Protein AF-A0A0B1SRF1-F1 (afdb_monomer)

Mean predicted aligned error: 5.4 Å

Structure (mmCIF, N/CA/C/O backbone):
data_AF-A0A0B1SRF1-F1
#
_entry.id   AF-A0A0B1SRF1-F1
#
loop_
_atom_site.group_PDB
_atom_site.id
_atom_site.type_symbol
_atom_site.label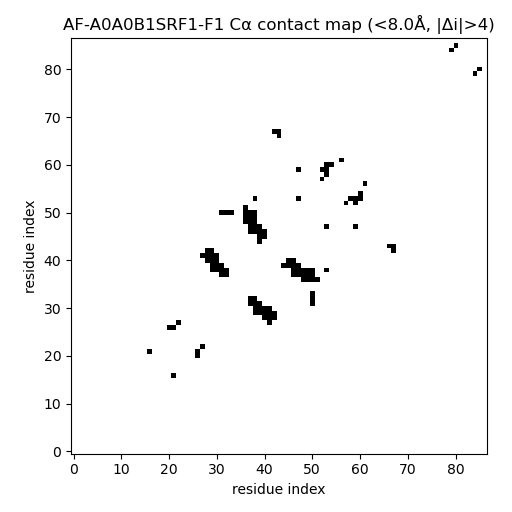_atom_id
_atom_site.label_alt_id
_atom_site.label_comp_id
_atom_site.label_asym_id
_atom_site.label_entity_id
_atom_site.label_seq_id
_atom_site.pdbx_PDB_ins_code
_atom_site.Cartn_x
_atom_site.Cartn_y
_atom_site.Cartn_z
_atom_site.occupancy
_atom_site.B_iso_or_equiv
_atom_site.auth_seq_id
_atom_site.auth_comp_id
_atom_site.auth_asym_id
_atom_site.auth_atom_id
_atom_site.pdbx_PDB_model_num
ATOM 1 N N . MET A 1 1 ? -38.666 -4.446 15.263 1.00 71.19 1 MET A N 1
ATOM 2 C CA . MET A 1 1 ? -37.965 -4.720 13.990 1.00 71.19 1 MET A CA 1
ATOM 3 C C . MET A 1 1 ? -37.112 -3.525 13.573 1.00 71.19 1 MET A C 1
ATOM 5 O O . MET A 1 1 ? -35.913 -3.711 13.449 1.00 71.19 1 MET A O 1
ATOM 9 N N . GLN A 1 2 ? -37.680 -2.313 13.509 1.00 85.62 2 GLN A N 1
ATOM 10 C CA . GLN A 1 2 ? -36.979 -1.066 13.150 1.00 85.62 2 GLN A CA 1
ATOM 11 C C . GLN A 1 2 ? -35.672 -0.807 13.928 1.00 85.62 2 GLN A C 1
ATOM 13 O O . GLN A 1 2 ? -34.619 -0.724 13.318 1.00 85.62 2 GLN A O 1
ATOM 18 N N . ARG A 1 3 ? -35.698 -0.854 15.270 1.00 89.62 3 ARG A N 1
ATOM 19 C CA . ARG A 1 3 ? -34.496 -0.652 16.109 1.00 89.62 3 ARG A CA 1
ATOM 20 C C . ARG A 1 3 ? -33.287 -1.529 15.747 1.00 89.62 3 ARG A C 1
ATOM 22 O O . ARG A 1 3 ? -32.165 -1.057 15.816 1.00 89.62 3 ARG A O 1
ATOM 29 N N . LYS A 1 4 ? -33.506 -2.795 15.367 1.00 87.88 4 LYS A N 1
ATOM 30 C CA . LYS A 1 4 ? -32.406 -3.700 14.980 1.00 87.88 4 LYS A CA 1
ATOM 31 C C . LYS A 1 4 ? -31.813 -3.324 13.621 1.00 87.88 4 LYS A C 1
ATOM 33 O O . LYS A 1 4 ? -30.630 -3.534 13.399 1.00 87.88 4 LYS A O 1
ATOM 38 N N . VAL A 1 5 ? -32.636 -2.804 12.710 1.00 90.94 5 VAL A N 1
ATOM 39 C CA . VAL A 1 5 ? -32.176 -2.312 11.404 1.00 90.94 5 VAL A CA 1
ATOM 40 C C . VAL A 1 5 ? -31.342 -1.048 11.597 1.00 90.94 5 VAL A C 1
ATOM 42 O O . VAL A 1 5 ? -30.262 -0.944 11.019 1.00 90.94 5 VAL A O 1
ATOM 45 N N . ASP A 1 6 ? -31.805 -0.142 12.458 1.00 92.50 6 ASP A N 1
ATOM 46 C CA . ASP A 1 6 ? -31.101 1.103 12.771 1.00 92.50 6 ASP A CA 1
ATOM 47 C C . ASP A 1 6 ? -29.745 0.813 13.439 1.00 92.50 6 ASP A C 1
ATOM 49 O O . ASP A 1 6 ? -28.721 1.309 12.982 1.00 92.50 6 ASP A O 1
ATOM 53 N N . GLU A 1 7 ? -29.702 -0.094 14.421 1.00 94.12 7 GLU A N 1
ATOM 54 C CA . GLU A 1 7 ? -28.466 -0.511 15.106 1.00 94.12 7 GLU A CA 1
ATOM 55 C C . GLU A 1 7 ? -27.431 -1.130 14.145 1.00 94.12 7 GLU A C 1
ATOM 57 O O . GLU A 1 7 ? -26.241 -0.806 14.187 1.00 94.12 7 GLU A O 1
ATOM 62 N N . VAL A 1 8 ? -27.874 -1.996 13.225 1.00 93.19 8 VAL A N 1
ATOM 63 C CA . VAL A 1 8 ? -26.994 -2.58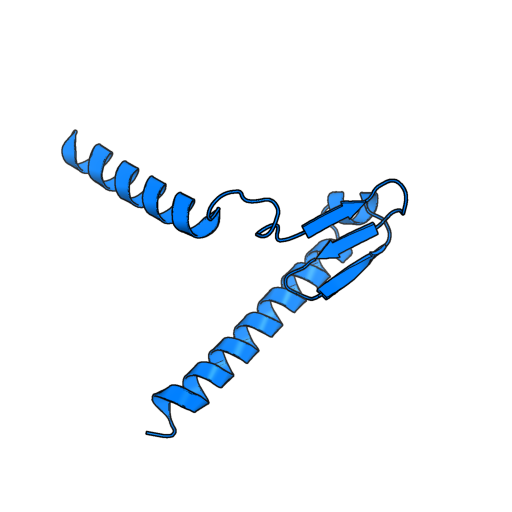3 12.199 1.00 93.19 8 VAL A CA 1
ATOM 64 C C . VAL A 1 8 ? -26.482 -1.509 11.235 1.00 93.19 8 VAL A C 1
ATOM 66 O O . VAL A 1 8 ? -25.302 -1.515 10.877 1.00 93.19 8 VAL A O 1
ATOM 69 N N . SER A 1 9 ? -27.346 -0.576 10.832 1.00 93.19 9 SER A N 1
ATOM 70 C CA . SER A 1 9 ? -26.995 0.537 9.943 1.00 93.19 9 SER A CA 1
ATOM 71 C C . SER A 1 9 ? -25.981 1.491 10.581 1.00 93.19 9 SER A C 1
ATOM 73 O O . SER A 1 9 ? -25.004 1.891 9.939 1.00 93.19 9 SER A O 1
ATOM 75 N N . GLU A 1 10 ? -26.169 1.825 11.858 1.00 94.44 10 GLU A N 1
ATOM 76 C CA . GLU A 1 10 ? -25.256 2.669 12.628 1.00 94.44 10 GLU A CA 1
ATOM 77 C C . GLU A 1 10 ? -23.879 2.020 12.753 1.00 94.44 10 GLU A C 1
ATOM 79 O O . GLU A 1 10 ? -22.866 2.656 12.443 1.00 94.44 10 GLU A O 1
ATOM 84 N N . LYS A 1 11 ? -23.834 0.730 13.113 1.00 93.62 11 LYS A N 1
ATOM 85 C CA . LYS A 1 11 ? -22.581 -0.025 13.199 1.00 93.62 11 LYS A CA 1
ATOM 86 C C . LYS A 1 11 ? -21.857 -0.067 11.855 1.00 93.62 11 LYS A C 1
ATOM 88 O O . LYS A 1 11 ? -20.684 0.289 11.782 1.00 93.62 11 LYS A O 1
ATOM 93 N N . PHE A 1 12 ? -22.568 -0.405 10.779 1.00 93.44 12 PHE A N 1
ATOM 94 C CA . PHE A 1 12 ? -22.002 -0.423 9.430 1.00 93.44 12 PHE A CA 1
ATOM 95 C C . PHE A 1 12 ? -21.449 0.948 9.018 1.00 93.44 12 PHE A C 1
ATOM 97 O O . PHE A 1 12 ? -20.363 1.051 8.446 1.00 93.44 12 PHE A O 1
ATOM 104 N N . THR A 1 13 ? -22.178 2.021 9.328 1.00 92.88 13 THR A N 1
ATOM 105 C CA . THR A 1 13 ? -21.762 3.389 9.003 1.00 92.88 13 THR A CA 1
ATOM 106 C C . THR A 1 13 ? -20.513 3.798 9.779 1.00 92.88 13 THR A C 1
ATOM 108 O O . THR A 1 13 ? -19.616 4.416 9.197 1.00 92.88 13 THR A O 1
ATOM 111 N N . SER A 1 14 ? -20.434 3.433 11.060 1.00 93.75 14 SER A N 1
ATOM 112 C CA . SER A 1 14 ? -19.263 3.665 11.909 1.00 93.75 14 SER A CA 1
ATOM 113 C C . SER A 1 14 ? -18.037 2.912 11.389 1.00 93.75 14 SER A C 1
ATOM 115 O O . SER A 1 14 ? -17.005 3.531 11.116 1.00 93.75 14 SER A O 1
ATOM 117 N N . ASP A 1 15 ? -18.175 1.610 11.131 1.00 94.75 15 ASP A N 1
ATOM 118 C CA . ASP A 1 15 ? -17.096 0.762 10.615 1.00 94.75 15 ASP A CA 1
ATOM 119 C C . ASP A 1 15 ? -16.592 1.277 9.261 1.00 94.75 15 ASP A C 1
ATOM 121 O O . ASP A 1 15 ? -15.387 1.421 9.039 1.00 94.75 15 ASP A O 1
ATOM 125 N N . ARG A 1 16 ? -17.510 1.660 8.365 1.00 92.75 16 ARG A N 1
ATOM 126 C CA . ARG A 1 16 ? -17.156 2.259 7.072 1.00 92.75 16 ARG A CA 1
ATOM 127 C C . ARG A 1 16 ? -16.414 3.582 7.245 1.00 92.75 16 ARG A C 1
ATOM 129 O O . ARG A 1 16 ? -15.489 3.862 6.485 1.00 92.75 16 ARG A O 1
ATOM 136 N N . LYS A 1 17 ? -16.819 4.422 8.202 1.00 92.62 17 LYS A N 1
ATOM 137 C CA . LYS A 1 17 ? -16.147 5.700 8.480 1.00 92.62 17 LYS A CA 1
ATOM 138 C C . LYS A 1 17 ? -14.719 5.468 8.978 1.00 92.62 17 LYS A C 1
ATOM 140 O O . LYS A 1 17 ? -13.820 6.165 8.521 1.00 92.62 17 LYS A O 1
ATOM 145 N N . LEU A 1 18 ? -14.509 4.470 9.836 1.00 91.50 18 LEU A N 1
ATOM 146 C CA . LEU A 1 18 ? -13.178 4.079 10.309 1.00 91.50 18 LEU A CA 1
ATOM 147 C C . LEU A 1 18 ? -12.295 3.547 9.171 1.00 91.50 18 LEU A C 1
ATOM 149 O O . LEU A 1 18 ? -11.132 3.922 9.081 1.00 91.50 18 LEU A O 1
ATOM 153 N N . GLN A 1 19 ? -12.845 2.723 8.275 1.00 90.12 19 GLN A N 1
ATOM 154 C CA . GLN A 1 19 ? -12.089 2.147 7.155 1.00 90.12 19 GLN A CA 1
ATOM 155 C C . GLN A 1 19 ? -11.726 3.169 6.071 1.00 90.12 19 GLN A C 1
ATOM 157 O O . GLN A 1 19 ? -10.644 3.106 5.493 1.00 90.12 19 GLN A O 1
ATOM 162 N N . VAL A 1 20 ? -12.645 4.084 5.751 1.00 91.12 20 VAL A N 1
ATOM 163 C CA . VAL A 1 20 ? -12.468 5.063 4.665 1.00 91.12 20 VAL A CA 1
ATOM 164 C C . VAL A 1 20 ? -11.733 6.322 5.142 1.00 91.12 20 VAL A C 1
ATOM 166 O O . VAL A 1 20 ? -11.155 7.035 4.321 1.00 91.12 20 VAL A O 1
ATOM 169 N N . GLY A 1 21 ? -11.761 6.610 6.445 1.00 91.19 21 GLY A N 1
ATOM 170 C CA . GLY A 1 21 ? -11.181 7.823 7.012 1.00 91.19 21 GLY A CA 1
ATOM 171 C C . GLY A 1 21 ? -11.939 9.087 6.597 1.00 91.19 21 GLY A C 1
ATOM 172 O O . GLY A 1 21 ? -13.161 9.081 6.398 1.00 91.19 21 GLY A O 1
ATOM 173 N N . SER A 1 22 ? -11.212 10.195 6.452 1.00 91.12 22 SER A N 1
ATOM 174 C CA . SER A 1 22 ? -11.771 11.510 6.109 1.00 91.12 22 SER A CA 1
ATOM 175 C C . SER A 1 22 ? -11.998 11.711 4.607 1.00 91.12 22 SER A C 1
ATOM 177 O O . SER A 1 22 ? -12.542 12.737 4.196 1.00 91.12 22 SER A O 1
ATOM 179 N N . LYS A 1 23 ? -11.595 10.739 3.773 1.00 88.69 23 LYS A N 1
ATOM 180 C CA . LYS A 1 23 ? -11.503 10.856 2.304 1.00 88.69 23 LYS A CA 1
ATOM 181 C C . LYS A 1 23 ? -10.548 11.961 1.829 1.00 88.69 23 LYS A C 1
ATOM 183 O O . LYS A 1 23 ? -10.593 12.347 0.659 1.00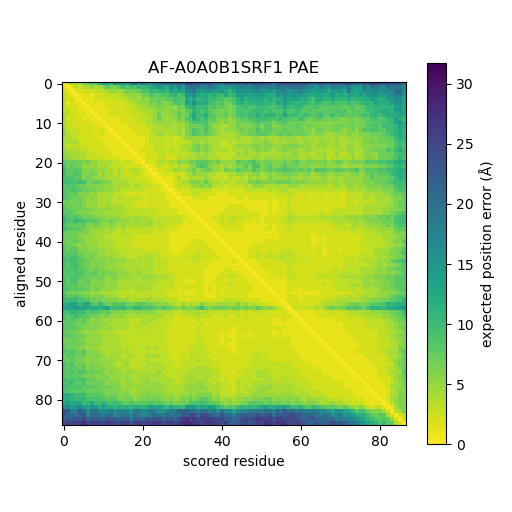 88.69 23 LYS A O 1
ATOM 188 N N . ALA A 1 24 ? -9.674 12.472 2.695 1.00 91.31 24 ALA A N 1
ATOM 189 C CA . ALA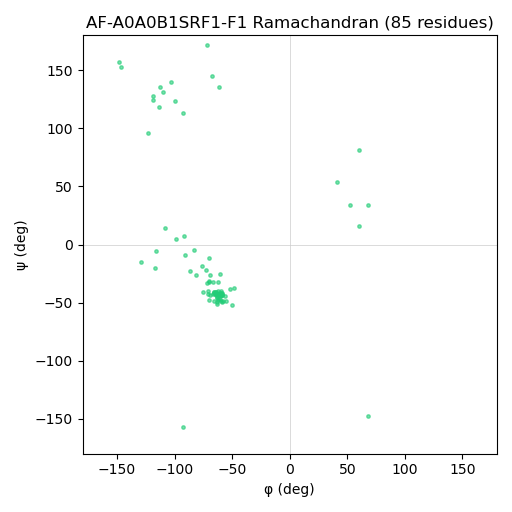 A 1 24 ? -8.664 13.438 2.292 1.00 91.31 24 ALA A CA 1
ATOM 190 C C . ALA A 1 24 ? -7.629 12.795 1.355 1.00 91.31 24 ALA A C 1
ATOM 192 O O . ALA A 1 24 ? -7.216 11.650 1.529 1.00 91.31 24 ALA A O 1
ATOM 193 N N . ARG A 1 25 ? -7.127 13.568 0.383 1.00 89.06 25 ARG A N 1
ATOM 194 C CA . ARG A 1 25 ? -6.087 13.105 -0.558 1.00 89.06 25 ARG A CA 1
ATOM 195 C C . ARG A 1 25 ? -4.786 12.691 0.143 1.00 89.06 25 ARG A C 1
ATOM 197 O O . ARG A 1 25 ? -4.036 11.889 -0.411 1.00 89.06 25 ARG A O 1
ATOM 204 N N . ALA A 1 26 ? -4.521 13.244 1.326 1.00 89.88 26 ALA A N 1
ATOM 205 C CA . ALA A 1 26 ? -3.365 12.901 2.150 1.00 89.88 26 ALA A CA 1
ATOM 206 C C . ALA A 1 26 ? -3.452 11.481 2.742 1.00 89.88 26 ALA A C 1
ATOM 208 O O . ALA A 1 26 ? -2.420 10.863 2.961 1.00 89.88 26 ALA A O 1
ATOM 209 N N . GLU A 1 27 ? -4.660 10.939 2.926 1.00 92.00 27 GLU A N 1
ATOM 210 C CA . GLU A 1 27 ? -4.905 9.615 3.525 1.00 92.00 27 GLU A CA 1
ATOM 211 C C . GLU A 1 27 ? -4.975 8.485 2.482 1.00 92.00 27 GLU A C 1
ATOM 213 O O . GLU A 1 27 ? -5.338 7.349 2.787 1.00 92.00 27 GLU A O 1
ATOM 218 N N . LYS A 1 28 ? -4.661 8.775 1.213 1.00 93.06 28 LYS A N 1
ATOM 219 C CA . LYS A 1 28 ? -4.709 7.769 0.146 1.00 93.06 28 LYS A CA 1
ATOM 220 C C . LYS A 1 28 ? -3.736 6.620 0.436 1.00 93.06 28 LYS A C 1
ATOM 222 O O . LYS A 1 28 ? -2.561 6.828 0.722 1.00 93.06 28 LYS A O 1
ATOM 227 N N . ILE A 1 29 ? -4.200 5.391 0.233 1.00 95.00 29 ILE A N 1
ATOM 228 C CA . ILE A 1 29 ? -3.357 4.200 0.404 1.00 95.00 29 ILE A CA 1
ATOM 229 C C . ILE A 1 29 ? -2.474 3.911 -0.817 1.00 95.00 29 ILE A C 1
ATOM 231 O O . ILE A 1 29 ? -1.418 3.299 -0.680 1.00 95.00 29 ILE A O 1
ATOM 235 N N . ARG A 1 30 ? -2.887 4.340 -2.020 1.00 95.94 30 ARG A N 1
ATOM 236 C CA . ARG A 1 30 ? -2.180 4.078 -3.286 1.00 95.94 30 ARG A CA 1
ATOM 237 C C . ARG A 1 30 ? -2.330 5.229 -4.283 1.00 95.94 30 ARG A C 1
ATOM 239 O O . ARG A 1 30 ? -3.334 5.939 -4.271 1.00 95.94 30 ARG A O 1
ATOM 246 N N . THR A 1 31 ? -1.351 5.383 -5.171 1.00 97.06 31 THR A N 1
ATOM 247 C CA . THR A 1 31 ? -1.443 6.198 -6.395 1.00 97.06 31 THR A CA 1
ATOM 248 C C . THR A 1 31 ? -1.247 5.289 -7.610 1.00 97.06 31 THR A C 1
ATOM 250 O O . THR A 1 31 ? -0.230 4.608 -7.683 1.00 97.06 31 THR A O 1
ATOM 253 N N . TYR A 1 32 ? -2.159 5.329 -8.582 1.00 97.12 32 TYR A N 1
ATOM 254 C CA . TYR A 1 32 ? -1.997 4.685 -9.892 1.00 97.12 32 TYR A CA 1
ATOM 255 C C . TYR A 1 32 ? -1.564 5.747 -10.909 1.00 97.12 32 TYR A C 1
ATOM 257 O O . TYR A 1 32 ? -2.232 6.772 -11.044 1.00 97.12 32 TYR A O 1
ATOM 265 N N . ASN A 1 33 ? -0.434 5.546 -11.580 1.00 97.38 33 ASN A N 1
ATOM 266 C CA . ASN A 1 33 ? 0.143 6.500 -12.522 1.00 97.38 33 ASN A CA 1
ATOM 267 C C . ASN A 1 33 ? 0.327 5.835 -13.890 1.00 97.38 33 ASN A C 1
ATOM 269 O O . ASN A 1 33 ? 1.337 5.184 -14.134 1.00 97.38 33 ASN A O 1
ATOM 273 N N . PHE A 1 34 ? -0.644 6.038 -14.780 1.00 97.00 34 PHE A N 1
ATOM 274 C CA . PHE A 1 34 ? -0.645 5.465 -16.130 1.00 97.00 34 PHE A CA 1
ATOM 275 C C . PHE A 1 34 ? 0.408 6.090 -17.054 1.00 97.00 34 PHE A C 1
ATOM 277 O O . PHE A 1 34 ? 0.954 5.402 -17.903 1.00 97.00 34 PHE A O 1
ATOM 284 N N . GLN A 1 35 ? 0.746 7.373 -16.870 1.00 97.75 35 GLN A N 1
ATOM 285 C CA . GLN A 1 35 ? 1.768 8.044 -17.689 1.00 97.75 35 GLN A CA 1
ATOM 286 C C . GLN A 1 35 ? 3.172 7.476 -17.455 1.00 97.75 35 GLN A C 1
ATOM 288 O O . GLN A 1 35 ? 3.991 7.466 -18.364 1.00 97.75 35 GLN A O 1
ATOM 293 N N . HIS A 1 36 ? 3.448 7.030 -16.227 1.00 97.12 36 HIS A N 1
ATOM 294 C CA . HIS A 1 36 ? 4.732 6.448 -15.828 1.00 97.12 36 HIS A CA 1
ATOM 295 C C . HIS A 1 36 ? 4.641 4.932 -15.608 1.00 97.12 36 HIS A C 1
ATOM 297 O O . HIS A 1 36 ? 5.520 4.375 -14.954 1.00 97.12 36 HIS A O 1
ATOM 303 N N . ASP A 1 37 ? 3.546 4.319 -16.069 1.00 97.75 37 ASP A N 1
ATOM 304 C CA . ASP A 1 37 ? 3.234 2.894 -15.966 1.00 97.75 37 ASP A CA 1
ATOM 305 C C . ASP A 1 37 ? 3.586 2.254 -14.609 1.00 97.75 37 ASP A C 1
ATOM 307 O O . ASP A 1 37 ? 4.346 1.289 -14.511 1.00 97.75 37 ASP A O 1
ATOM 311 N N . ARG A 1 38 ? 3.083 2.842 -13.514 1.00 97.50 38 ARG A N 1
ATOM 312 C CA . ARG A 1 38 ? 3.368 2.340 -12.162 1.00 97.50 38 ARG A CA 1
ATOM 313 C C . ARG A 1 38 ? 2.253 2.557 -11.155 1.00 97.50 38 ARG A C 1
ATOM 315 O O . ARG A 1 38 ? 1.471 3.507 -11.235 1.00 97.50 38 ARG A O 1
ATOM 322 N N . VAL A 1 39 ? 2.271 1.734 -10.116 1.00 97.81 39 VAL A N 1
ATOM 323 C CA . VAL A 1 39 ? 1.483 1.874 -8.891 1.00 97.81 39 VAL A CA 1
ATOM 324 C C . VAL A 1 39 ? 2.418 2.170 -7.728 1.00 97.81 39 VAL A C 1
ATOM 326 O O . VAL A 1 39 ? 3.461 1.547 -7.576 1.00 97.81 39 VAL A O 1
ATOM 329 N N . THR A 1 40 ? 2.059 3.128 -6.883 1.00 97.81 40 THR A N 1
ATOM 330 C CA . THR A 1 40 ? 2.762 3.406 -5.625 1.00 97.81 40 THR A CA 1
ATOM 331 C C . THR A 1 40 ? 1.838 3.079 -4.462 1.00 97.81 40 THR A C 1
ATOM 333 O O . THR A 1 40 ? 0.787 3.709 -4.345 1.00 97.81 40 THR A O 1
ATOM 336 N N . ASP A 1 41 ? 2.212 2.125 -3.610 1.00 97.50 41 ASP A N 1
ATOM 337 C CA . ASP A 1 41 ? 1.525 1.841 -2.347 1.00 97.50 41 ASP A CA 1
ATOM 338 C C . ASP A 1 41 ? 2.192 2.626 -1.214 1.00 97.50 41 ASP A C 1
ATOM 340 O O . ASP A 1 41 ? 3.354 2.394 -0.884 1.00 97.50 41 ASP A O 1
ATOM 344 N N . HIS A 1 42 ? 1.461 3.587 -0.640 1.00 95.94 42 HIS A N 1
ATOM 345 C CA . HIS A 1 42 ? 1.986 4.506 0.380 1.00 95.94 42 HIS A CA 1
ATOM 346 C C . HIS A 1 42 ? 2.115 3.850 1.751 1.00 95.94 42 HIS A C 1
ATOM 348 O O . HIS A 1 42 ? 2.856 4.355 2.585 1.00 95.94 42 HIS A O 1
ATOM 354 N N . ARG A 1 43 ? 1.432 2.722 1.984 1.00 95.06 43 ARG A N 1
ATOM 355 C CA . ARG A 1 43 ? 1.532 1.990 3.254 1.00 95.06 43 ARG A CA 1
ATOM 356 C C . ARG A 1 43 ? 2.848 1.226 3.335 1.00 95.06 43 ARG A C 1
ATOM 358 O O . ARG A 1 43 ? 3.484 1.235 4.375 1.00 95.06 43 ARG A O 1
ATOM 365 N N . LEU A 1 44 ? 3.261 0.611 2.223 1.00 96.00 44 LEU A N 1
ATOM 366 C CA . LEU A 1 44 ? 4.540 -0.104 2.106 1.00 96.00 44 LEU A CA 1
ATOM 367 C C . LEU A 1 44 ? 5.702 0.773 1.616 1.00 96.00 44 LEU A C 1
ATOM 369 O O . LEU A 1 44 ? 6.830 0.295 1.558 1.00 96.00 44 LEU A O 1
ATOM 373 N N . GLN A 1 45 ? 5.427 2.006 1.177 1.00 95.81 45 GLN A N 1
ATOM 374 C CA 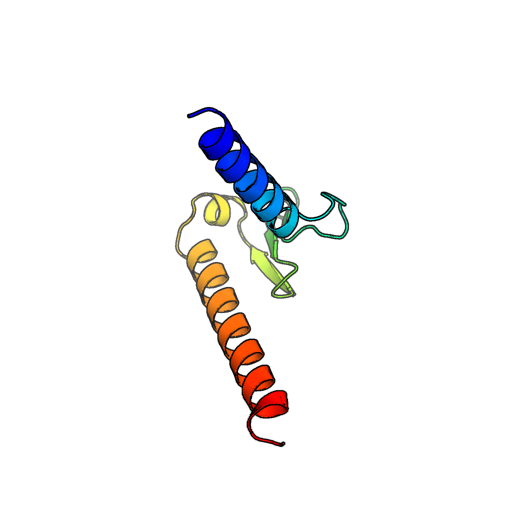. GLN A 1 45 ? 6.375 2.844 0.425 1.00 95.81 45 GLN A CA 1
ATOM 375 C C . GLN A 1 45 ? 6.973 2.117 -0.799 1.00 95.81 45 GLN A C 1
ATOM 377 O O . GLN A 1 45 ? 8.126 2.322 -1.176 1.00 95.81 45 GLN A O 1
A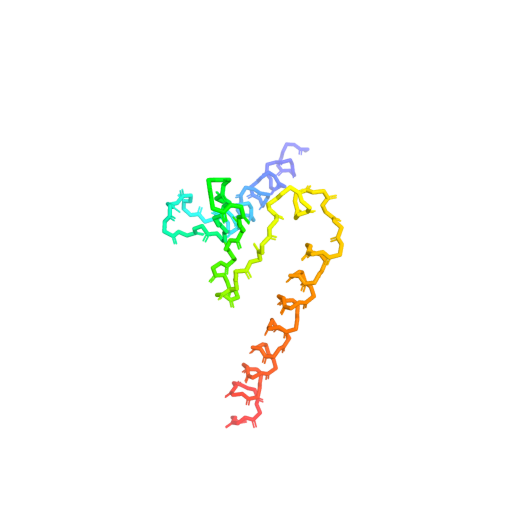TOM 382 N N . LEU A 1 46 ? 6.171 1.259 -1.438 1.00 96.44 46 LEU A N 1
ATOM 383 C CA . LEU A 1 46 ? 6.582 0.397 -2.544 1.00 96.44 46 LEU A CA 1
ATOM 384 C C . LEU A 1 46 ? 6.090 0.958 -3.880 1.00 96.44 46 LEU A C 1
ATOM 386 O O . LEU A 1 46 ? 4.947 1.402 -3.995 1.00 96.44 46 LEU A O 1
ATOM 390 N N . GLN A 1 47 ? 6.932 0.883 -4.909 1.00 97.00 47 GLN A N 1
ATOM 391 C CA . GLN A 1 47 ? 6.546 1.155 -6.292 1.00 97.00 47 GLN A CA 1
ATOM 392 C C . GLN A 1 47 ? 6.545 -0.149 -7.092 1.00 97.00 47 GLN A C 1
ATOM 394 O O . GLN A 1 47 ? 7.507 -0.909 -7.032 1.00 97.00 47 GLN A O 1
ATOM 399 N N . VAL A 1 48 ? 5.466 -0.393 -7.829 1.00 96.69 48 VAL A N 1
ATOM 400 C CA . VAL A 1 48 ? 5.261 -1.568 -8.681 1.00 96.69 48 VAL A CA 1
ATOM 401 C C . VAL A 1 48 ? 5.107 -1.072 -10.123 1.00 96.69 48 VAL A C 1
ATOM 403 O O . VAL A 1 48 ? 4.278 -0.187 -10.346 1.00 96.69 48 VAL A O 1
ATOM 406 N N . PRO A 1 49 ? 5.910 -1.553 -11.086 1.00 96.19 49 PRO A N 1
ATOM 407 C CA . PRO A 1 49 ? 5.736 -1.217 -12.501 1.00 96.19 49 PRO A CA 1
ATOM 408 C C . PRO A 1 49 ? 4.493 -1.911 -13.078 1.00 96.19 49 PRO A C 1
ATOM 410 O O . PRO A 1 49 ? 3.921 -2.777 -12.422 1.00 96.19 49 PRO A O 1
ATOM 413 N N . ASN A 1 50 ? 4.109 -1.564 -14.306 1.00 95.44 50 ASN A N 1
ATOM 414 C CA . ASN A 1 50 ? 3.005 -2.179 -15.042 1.00 95.44 50 ASN A CA 1
ATOM 415 C C . ASN A 1 50 ? 1.653 -2.039 -14.324 1.00 95.44 50 ASN A C 1
ATOM 417 O O . ASN A 1 50 ? 1.158 -2.938 -13.635 1.00 95.44 50 ASN A O 1
ATOM 421 N N . VAL A 1 51 ? 1.032 -0.869 -14.487 1.00 96.75 51 VAL A N 1
ATOM 422 C CA . VAL A 1 51 ? -0.257 -0.565 -13.844 1.00 96.75 51 VAL A CA 1
ATOM 423 C C . VAL A 1 51 ? -1.370 -1.498 -14.322 1.00 96.75 51 VAL A C 1
ATOM 425 O O . VAL A 1 51 ? -2.278 -1.813 -13.555 1.00 96.75 51 VAL A O 1
ATOM 428 N N . GLU A 1 52 ? -1.305 -1.949 -15.573 1.00 95.88 52 GLU A N 1
ATOM 429 C CA . GLU A 1 52 ? -2.330 -2.798 -16.167 1.00 95.88 52 GLU A CA 1
ATOM 430 C C . GLU A 1 52 ? -2.313 -4.201 -15.557 1.00 95.88 52 GLU A C 1
ATOM 432 O O . GLU A 1 52 ? -3.356 -4.696 -15.131 1.00 95.88 52 GLU A O 1
ATOM 437 N N . GLU A 1 53 ? -1.136 -4.816 -15.444 1.00 95.69 53 GLU A N 1
ATOM 438 C CA . GLU A 1 53 ? -0.961 -6.108 -14.772 1.00 95.69 53 GLU A CA 1
ATOM 439 C C . GLU A 1 53 ? -1.424 -6.049 -13.314 1.00 95.69 53 GLU A C 1
ATOM 441 O O . GLU A 1 53 ? -2.166 -6.921 -12.858 1.00 95.69 53 GLU A O 1
ATOM 446 N N . PHE A 1 54 ? -1.073 -4.975 -12.602 1.00 96.50 54 PHE A N 1
ATOM 447 C CA . PHE A 1 54 ? -1.522 -4.775 -11.227 1.00 96.50 54 PHE A CA 1
ATOM 448 C C . PHE A 1 54 ? -3.052 -4.723 -11.115 1.00 96.50 54 PHE A C 1
ATOM 450 O O . PHE A 1 54 ? -3.641 -5.310 -10.206 1.00 96.50 54 PHE A O 1
ATOM 457 N N . LEU A 1 55 ? -3.719 -4.037 -12.048 1.00 96.19 55 LEU A N 1
ATOM 458 C CA . LEU A 1 55 ? -5.179 -3.928 -12.078 1.00 96.19 55 LEU A CA 1
ATOM 459 C C . LEU A 1 55 ? -5.877 -5.225 -12.503 1.00 96.19 55 LEU A C 1
ATOM 461 O O . LEU A 1 55 ? -7.040 -5.418 -12.149 1.00 96.19 55 LEU A O 1
ATOM 465 N N . ARG A 1 56 ? -5.184 -6.131 -13.205 1.00 96.44 56 ARG A N 1
ATOM 466 C CA . ARG A 1 56 ? -5.691 -7.483 -13.502 1.00 96.44 56 ARG A CA 1
ATOM 467 C C . ARG A 1 56 ? -5.758 -8.377 -12.262 1.00 96.44 56 ARG A C 1
ATOM 469 O O . ARG A 1 56 ? -6.390 -9.426 -12.332 1.00 96.44 56 ARG A O 1
ATOM 476 N N . GLY A 1 57 ? -5.161 -7.957 -11.144 1.00 92.69 57 GLY A N 1
ATOM 477 C CA . GLY A 1 57 ? -5.257 -8.655 -9.862 1.00 92.69 57 GLY A CA 1
ATOM 478 C C . GLY A 1 57 ? -4.550 -10.007 -9.848 1.00 92.69 57 GLY A C 1
ATOM 479 O O . GLY A 1 57 ? -5.040 -10.940 -9.227 1.00 92.69 57 GLY A O 1
ATOM 480 N N . GLN A 1 58 ? -3.446 -10.110 -10.585 1.00 88.50 58 GLN A N 1
ATOM 481 C CA . GLN A 1 58 ? -2.600 -11.301 -10.656 1.00 88.50 58 GLN A CA 1
ATOM 482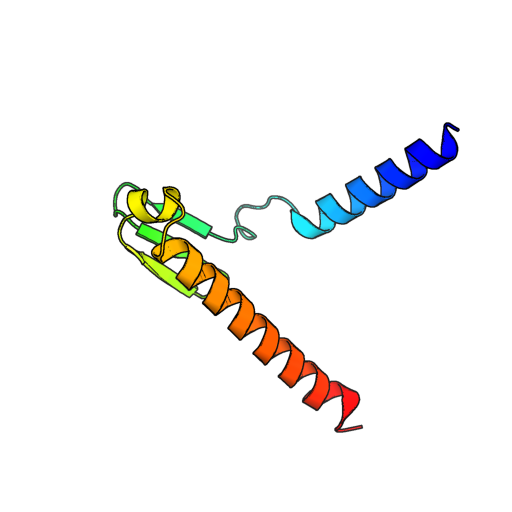 C C . GLN A 1 58 ? -1.466 -11.205 -9.612 1.00 88.50 58 GLN A C 1
ATOM 484 O O . GLN A 1 58 ? -1.560 -10.447 -8.641 1.00 88.50 58 GLN A O 1
ATOM 489 N N . ASP A 1 59 ? -0.366 -11.923 -9.839 1.00 94.25 59 ASP A N 1
ATOM 490 C CA . ASP A 1 59 ? 0.766 -12.077 -8.919 1.00 94.25 59 ASP A CA 1
ATOM 491 C C . ASP A 1 59 ? 1.290 -10.754 -8.332 1.00 94.25 59 ASP A C 1
ATOM 493 O O . ASP A 1 59 ? 1.665 -10.681 -7.162 1.00 94.25 59 ASP A O 1
ATOM 497 N N . THR A 1 60 ? 1.325 -9.670 -9.114 1.00 94.31 60 THR A N 1
ATOM 498 C CA . THR A 1 60 ? 1.806 -8.358 -8.642 1.00 94.31 60 THR A CA 1
ATOM 499 C C . THR A 1 60 ? 0.964 -7.788 -7.498 1.00 94.31 60 THR A C 1
ATOM 501 O O . THR A 1 60 ? 1.524 -7.273 -6.524 1.00 94.31 60 THR A O 1
ATOM 504 N N . LEU A 1 61 ? -0.366 -7.895 -7.574 1.00 95.19 61 LEU A N 1
ATOM 505 C CA . LEU A 1 61 ? -1.265 -7.463 -6.506 1.00 95.19 61 LEU A CA 1
ATOM 506 C C . LEU A 1 61 ? -1.163 -8.396 -5.295 1.00 95.19 61 LEU A C 1
ATOM 508 O O . LEU A 1 61 ? -1.080 -7.907 -4.164 1.00 95.19 61 LEU A O 1
ATOM 512 N N . ASP A 1 62 ? -1.110 -9.707 -5.528 1.00 95.94 62 ASP A N 1
ATOM 513 C CA . ASP A 1 62 ? -0.992 -10.713 -4.469 1.00 95.94 62 ASP A CA 1
ATOM 514 C C . ASP A 1 62 ? 0.292 -10.528 -3.655 1.00 95.94 62 ASP A C 1
ATOM 516 O O . ASP A 1 62 ? 0.257 -10.514 -2.423 1.00 95.94 62 ASP A O 1
ATOM 520 N N . ASN A 1 63 ? 1.409 -10.240 -4.324 1.00 96.00 63 ASN A N 1
ATOM 521 C CA . ASN A 1 63 ? 2.677 -9.904 -3.681 1.00 96.00 63 ASN A CA 1
ATOM 522 C C . ASN A 1 63 ? 2.561 -8.671 -2.767 1.00 96.00 63 ASN A C 1
ATOM 524 O O . ASN A 1 63 ? 3.101 -8.657 -1.658 1.00 96.00 63 ASN A O 1
ATOM 528 N N . VAL A 1 64 ? 1.849 -7.623 -3.198 1.00 96.81 64 VAL A N 1
ATOM 529 C CA . VAL A 1 64 ? 1.609 -6.432 -2.361 1.00 96.81 64 VAL A CA 1
ATOM 530 C C . VAL A 1 64 ? 0.735 -6.771 -1.153 1.00 96.81 64 VAL A C 1
ATOM 532 O O . VAL A 1 64 ? 1.014 -6.303 -0.047 1.00 96.81 64 VAL A O 1
ATOM 535 N N . ILE A 1 65 ? -0.306 -7.587 -1.337 1.00 97.00 65 ILE A N 1
ATOM 536 C CA . ILE A 1 65 ? -1.188 -8.033 -0.250 1.00 97.00 65 ILE A CA 1
ATOM 537 C C . ILE A 1 65 ? -0.408 -8.862 0.774 1.00 97.00 65 ILE A C 1
ATOM 539 O O . ILE A 1 65 ? -0.527 -8.609 1.975 1.00 97.00 65 ILE A O 1
ATOM 543 N N . GLN A 1 66 ? 0.429 -9.796 0.319 1.00 97.62 66 GLN A N 1
ATOM 544 C CA . GLN A 1 66 ? 1.269 -10.606 1.195 1.00 97.62 66 GLN A CA 1
ATOM 545 C C . GLN A 1 66 ? 2.200 -9.725 2.036 1.00 97.62 66 GLN A C 1
ATOM 547 O O . GLN A 1 66 ? 2.204 -9.843 3.263 1.00 97.62 66 GLN A O 1
ATOM 552 N N . LYS A 1 67 ? 2.916 -8.785 1.405 1.00 97.44 67 LYS A N 1
ATOM 553 C CA . LYS A 1 67 ? 3.818 -7.857 2.106 1.00 97.44 67 LYS A CA 1
ATOM 554 C C . LYS A 1 67 ? 3.096 -7.001 3.149 1.00 97.44 67 LYS A C 1
ATOM 556 O O . LYS A 1 67 ? 3.620 -6.800 4.240 1.00 97.44 67 LYS A O 1
ATOM 561 N N . LEU A 1 68 ? 1.883 -6.525 2.852 1.00 97.00 68 LEU A N 1
ATOM 562 C CA . LEU A 1 68 ? 1.051 -5.806 3.830 1.00 97.00 68 LEU A CA 1
ATOM 563 C C . LEU A 1 68 ? 0.695 -6.688 5.029 1.00 97.00 68 LEU A C 1
ATOM 565 O O . LEU A 1 68 ? 0.751 -6.230 6.169 1.00 97.00 68 LEU A O 1
ATOM 569 N N . GLY A 1 69 ? 0.341 -7.950 4.778 1.00 97.38 69 GLY A N 1
ATOM 570 C CA . GLY A 1 69 ? 0.041 -8.914 5.832 1.00 97.38 69 GLY A CA 1
ATOM 571 C C . GLY A 1 69 ? 1.254 -9.224 6.709 1.00 97.38 69 GLY A C 1
ATOM 572 O O . GLY A 1 69 ? 1.123 -9.316 7.929 1.00 97.38 69 GLY A O 1
ATOM 573 N N . GLU A 1 70 ? 2.436 -9.362 6.111 1.00 97.31 70 GLU A N 1
ATOM 574 C CA . GLU A 1 70 ? 3.700 -9.543 6.829 1.00 97.31 70 GLU A CA 1
ATOM 575 C C . GLU A 1 70 ? 4.039 -8.322 7.687 1.00 97.31 70 GLU A C 1
ATOM 577 O O . GLU A 1 70 ? 4.271 -8.479 8.884 1.00 97.31 70 GLU A O 1
ATOM 582 N N . MET A 1 71 ? 3.981 -7.113 7.117 1.00 96.50 71 MET A N 1
ATOM 583 C CA . MET A 1 71 ? 4.217 -5.861 7.843 1.00 96.50 71 MET A CA 1
ATOM 584 C C . MET A 1 71 ? 3.292 -5.740 9.059 1.00 96.50 71 MET A C 1
ATOM 586 O O . MET A 1 71 ? 3.766 -5.533 10.173 1.00 96.50 71 MET A O 1
ATOM 590 N N . TYR A 1 72 ? 1.989 -5.977 8.875 1.00 95.94 72 TYR A N 1
ATOM 591 C CA . TYR A 1 72 ? 1.016 -5.943 9.967 1.00 95.94 72 TYR A CA 1
ATOM 592 C C . TYR A 1 72 ? 1.342 -6.950 11.080 1.00 95.94 72 TYR A C 1
ATOM 594 O O . TYR A 1 72 ? 1.258 -6.619 12.263 1.00 95.94 72 TYR A O 1
ATOM 602 N N . LYS A 1 73 ? 1.729 -8.185 10.726 1.00 96.62 73 LYS A N 1
ATOM 603 C CA . LYS A 1 73 ? 2.128 -9.202 11.714 1.00 96.62 73 LYS A CA 1
ATOM 604 C C . LYS A 1 73 ? 3.347 -8.748 12.517 1.00 96.62 73 LYS A C 1
ATOM 606 O O . LYS A 1 73 ? 3.348 -8.924 13.732 1.00 96.62 73 LYS A O 1
ATOM 611 N N . GLN A 1 74 ? 4.349 -8.164 11.857 1.00 96.12 74 GLN A N 1
ATOM 612 C CA . GLN A 1 74 ? 5.566 -7.668 12.506 1.00 96.12 74 GLN A CA 1
ATOM 613 C C . 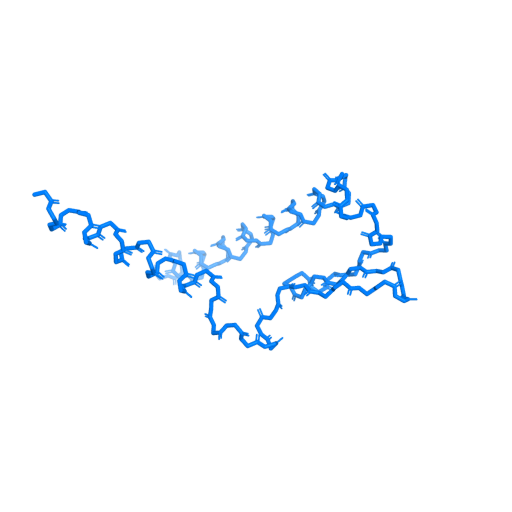GLN A 1 74 ? 5.269 -6.498 13.449 1.00 96.12 74 GLN A C 1
ATOM 615 O O . GLN A 1 74 ? 5.668 -6.532 14.611 1.00 96.12 74 GLN A O 1
ATOM 620 N N . GLU A 1 75 ? 4.516 -5.496 12.988 1.00 94.88 75 GLU A N 1
ATOM 621 C CA . GLU A 1 75 ? 4.108 -4.346 13.806 1.00 94.88 75 GLU A CA 1
ATOM 622 C C . GLU A 1 75 ? 3.291 -4.780 15.024 1.00 94.88 75 GLU A C 1
ATOM 624 O O . GLU A 1 75 ? 3.540 -4.327 16.141 1.00 94.88 75 GLU A O 1
ATOM 629 N N . ARG A 1 76 ? 2.349 -5.710 14.831 1.00 94.31 76 ARG A N 1
ATOM 630 C CA . ARG A 1 76 ? 1.528 -6.245 15.917 1.00 94.31 76 ARG A CA 1
ATOM 631 C C . ARG A 1 76 ? 2.350 -7.049 16.920 1.00 94.31 76 ARG A C 1
ATOM 633 O O . ARG A 1 76 ? 2.130 -6.906 18.119 1.00 94.31 76 ARG A O 1
ATOM 640 N N . LEU A 1 77 ? 3.274 -7.889 16.451 1.00 94.88 77 LEU A N 1
ATOM 641 C CA . LEU A 1 77 ? 4.165 -8.647 17.331 1.00 94.88 77 LEU A CA 1
ATOM 642 C C . LEU A 1 77 ? 5.031 -7.702 18.166 1.00 94.88 77 LEU A C 1
ATOM 644 O O . LEU A 1 77 ? 5.108 -7.864 19.380 1.00 94.88 77 LEU A O 1
ATOM 648 N N . LYS A 1 78 ? 5.620 -6.688 17.525 1.00 94.31 78 LYS A N 1
ATOM 649 C CA . LYS A 1 78 ? 6.404 -5.655 18.201 1.00 94.31 78 LYS A CA 1
ATOM 650 C C . LYS 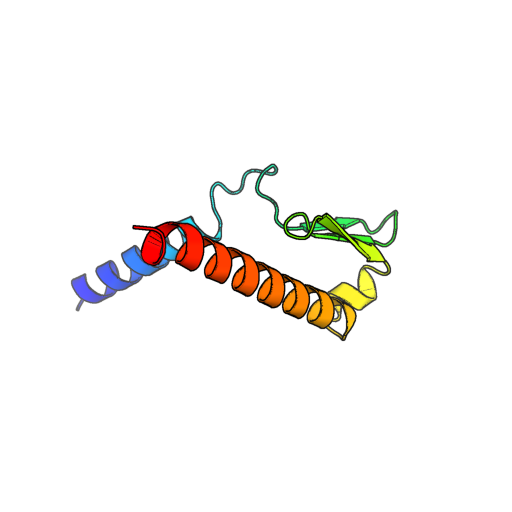A 1 78 ? 5.577 -4.928 19.262 1.00 94.31 78 LYS A C 1
ATOM 652 O O . LYS A 1 78 ? 6.008 -4.833 20.400 1.00 94.31 78 LYS A O 1
ATOM 657 N N . TYR A 1 79 ? 4.365 -4.495 18.915 1.00 93.56 79 TYR A N 1
ATOM 658 C CA . TYR A 1 79 ? 3.462 -3.841 19.861 1.00 93.56 79 TYR A CA 1
ATOM 659 C C . TYR A 1 79 ? 3.186 -4.706 21.102 1.00 93.56 79 TYR A C 1
ATOM 661 O O . TYR A 1 79 ? 3.236 -4.198 22.218 1.00 93.56 79 TYR A O 1
ATOM 669 N N . ILE A 1 80 ? 2.928 -6.005 20.919 1.00 93.94 80 ILE A N 1
ATOM 670 C CA . ILE A 1 80 ? 2.682 -6.936 22.032 1.00 93.94 80 ILE A CA 1
ATOM 671 C C . ILE A 1 80 ? 3.935 -7.101 22.902 1.00 93.94 80 ILE A C 1
ATOM 673 O O . ILE A 1 80 ? 3.823 -7.097 24.123 1.00 93.94 80 ILE A O 1
ATOM 677 N N . LEU A 1 81 ? 5.120 -7.233 22.301 1.00 94.06 81 LEU A N 1
ATOM 678 C CA . LEU A 1 81 ? 6.375 -7.321 23.055 1.00 94.06 81 LEU A CA 1
ATOM 679 C C . LEU A 1 81 ? 6.606 -6.060 23.895 1.00 94.06 81 LEU A C 1
ATOM 681 O O . LEU A 1 81 ? 6.883 -6.168 25.087 1.00 94.06 81 LEU A O 1
ATOM 685 N N . ASP A 1 82 ? 6.414 -4.889 23.286 1.00 90.69 82 ASP A N 1
ATOM 686 C CA . ASP A 1 82 ? 6.670 -3.593 23.913 1.00 90.69 82 ASP A CA 1
ATOM 687 C C . ASP A 1 82 ? 5.653 -3.249 25.022 1.00 90.69 82 ASP A C 1
ATOM 689 O O . ASP A 1 82 ? 6.023 -2.580 25.978 1.00 90.69 82 ASP A O 1
ATOM 693 N N . ASN A 1 83 ? 4.388 -3.686 24.913 1.00 86.81 83 ASN A N 1
ATOM 694 C CA . ASN A 1 83 ? 3.290 -3.250 25.803 1.00 86.81 83 ASN A CA 1
ATOM 695 C C . ASN A 1 83 ? 2.672 -4.364 26.666 1.00 86.81 83 ASN A C 1
ATOM 697 O O . ASN A 1 83 ? 1.756 -4.093 27.436 1.00 86.81 83 ASN A O 1
ATOM 701 N N . CYS A 1 84 ? 3.057 -5.630 26.489 1.00 71.75 84 CYS A N 1
ATOM 702 C CA . CYS A 1 84 ? 2.470 -6.738 27.257 1.00 71.75 84 CYS A CA 1
ATOM 703 C C . CYS A 1 84 ? 3.496 -7.655 27.926 1.00 71.75 84 CYS A C 1
ATOM 705 O O . CYS A 1 84 ? 3.094 -8.472 28.747 1.00 71.75 84 CYS A O 1
ATOM 707 N N . ILE A 1 85 ? 4.776 -7.595 27.543 1.00 64.19 85 ILE A N 1
ATOM 708 C CA . ILE A 1 85 ? 5.814 -8.509 28.057 1.00 64.19 85 ILE A CA 1
ATOM 709 C C . ILE A 1 85 ? 6.911 -7.756 28.832 1.00 64.19 85 ILE A C 1
ATOM 711 O O . ILE A 1 85 ? 7.615 -8.371 29.628 1.00 64.19 85 ILE A O 1
ATOM 715 N N . LEU A 1 86 ? 7.054 -6.444 28.617 1.00 56.19 86 LEU A N 1
ATOM 716 C CA . LEU A 1 86 ? 8.028 -5.591 29.312 1.00 56.19 86 LEU A CA 1
ATOM 717 C C . LEU A 1 86 ? 7.442 -4.791 30.491 1.00 56.19 86 LEU A C 1
ATOM 719 O O . LEU A 1 86 ? 8.182 -4.014 31.094 1.00 56.19 86 LEU A O 1
ATOM 723 N N . ASP A 1 87 ? 6.170 -5.022 30.828 1.00 48.81 87 ASP A N 1
ATOM 724 C CA . ASP A 1 87 ? 5.544 -4.612 32.095 1.00 48.81 87 ASP A CA 1
ATOM 725 C C . ASP A 1 87 ? 5.512 -5.785 33.090 1.00 48.81 87 ASP A C 1
ATOM 727 O O . ASP A 1 87 ? 5.145 -6.910 32.670 1.00 48.81 87 ASP A O 1
#

pLDDT: mean 92.54, std 8.22, range [48.81, 97.81]

Organism: Oesophagostomum dentatum (NCBI:txid61180)

Foldseek 3Di:
DVVVVVVVVVVVVVVVCVVCPPVDPVPDQWDQDVPQQWIQGPVLRDIDHHSPVCVVVPPSVVVVVVVVVVVVVVVVVVCCCVPPVVD

Nearest PDB structures (foldseek):
  8oiq-assembly1_Aa  TM=8.840E-01  e=5.150E-04  Homo sapiens
  7nqh-assembly1_BL  TM=9.438E-01  e=7.720E-04  Homo sapiens
  9d7s-assembly2_2w  TM=8.347E-01  e=1.148E-02  Thermus thermophilus HB8
  2b3t-assembly1_B  TM=7.556E-01  e=4.135E-02  Escherichia coli
  1rq0-assembly1_A  TM=6.194E-01  e=4.135E-02  Thermotoga maritima

Secondary structure (DSSP, 8-state):
-HHHHHHHHHHHHHHHHHHHTT--GGG-SEEEETTTTEEEETTTTEEEE-HHHHHTTSHHHHHHHHHHHHHHHHHHHHHHIIIII--

Radius of gyration: 18.24 Å; Cα contacts (8 Å, |Δi|>4): 60; chains: 1; bounding box: 46×26×50 Å

InterPro domains:
  IPR045853 Peptide chain release factor class I superfamily [SSF75620] (2-77)
  IPR050057 Prokaryotic/Mitochondrial Release Factor [PTHR43804] (4-81)

Solvent-accessible surface area (backbone atoms only — not comparable to full-atom values): 5088 Å² total; per-residue (Å²): 115,66,69,62,53,51,54,53,50,51,49,51,52,50,53,49,42,68,75,60,54,89,72,48,81,86,73,52,58,63,49,80,37,76,93,75,37,21,32,36,34,60,83,77,73,42,76,42,71,47,42,66,58,39,72,70,63,41,70,65,37,52,53,52,52,50,52,52,54,52,51,51,52,51,54,50,50,50,49,46,48,68,71,63,65,72,110

Sequence (87 aa):
MQRKVDEVSEKFTSDRKLQVGSKARAEKIRTYNFQHDRVTDHRLQLQVPNVEEFLRGQDTLDNVIQKLGEMYKQERLKYILDNCILD